Protein AF-A0NHQ6-F1 (afdb_monomer)

Nearest PDB structures (foldseek):
  6f41-assembly1_O  TM=4.008E-01  e=2.614E+00  Saccharomyces cerevisiae S288C

Secondary structure (DSSP, 8-state):
----------HHHHHHHHHHHH-SS-EE----HHHHHHHHTTSEEEE--TT---TT--S--PPEEEE-HHHHHHHHHHH-HHHHHHHHHHHHHHHHHHHHHHHHHHHHHHH--

Sequence (113 aa):
MIDNYYMNVDESKYKILMDLYRSTKPMAIDKSEALSFLIEERYVKKVRNHGDYDESYTNGHEDQYTLTNQGKKFLLTQLDPQAYARKKVQKSYLLSCFAIGISIIALIRSLFL

Structure (mmCIF, N/CA/C/O backbone):
data_AF-A0NHQ6-F1
#
_entry.id   AF-A0NHQ6-F1
#
loop_
_atom_site.group_PDB
_atom_site.id
_atom_site.type_symbol
_atom_site.label_atom_id
_atom_site.label_alt_id
_atom_site.label_comp_id
_atom_site.label_asym_id
_atom_site.label_entity_id
_atom_site.label_seq_id
_atom_site.pdbx_PDB_ins_code
_atom_site.Cartn_x
_atom_site.Cartn_y
_atom_site.Cartn_z
_atom_site.occupancy
_atom_site.B_iso_or_equiv
_atom_site.auth_seq_id
_atom_site.auth_comp_id
_atom_site.auth_asym_id
_atom_site.auth_atom_id
_atom_site.pdbx_PDB_model_num
ATOM 1 N N . MET A 1 1 ? 0.646 29.351 15.433 1.00 33.19 1 MET A N 1
ATOM 2 C CA . MET A 1 1 ? 0.843 28.632 14.159 1.00 33.19 1 MET A CA 1
ATOM 3 C C . MET A 1 1 ? 0.806 27.154 14.485 1.00 33.19 1 MET A C 1
ATOM 5 O O . MET A 1 1 ? 1.601 26.724 15.305 1.00 33.19 1 MET A O 1
ATOM 9 N N . ILE A 1 2 ? -0.200 26.430 13.993 1.00 34.28 2 ILE A N 1
ATOM 10 C CA . ILE A 1 2 ? -0.275 24.973 14.144 1.00 34.28 2 ILE A CA 1
ATOM 11 C C . ILE A 1 2 ? 0.403 24.413 12.901 1.00 34.28 2 ILE A C 1
ATOM 13 O O . ILE A 1 2 ? -0.160 24.498 11.810 1.00 34.28 2 ILE A O 1
ATOM 17 N N . ASP A 1 3 ? 1.624 23.916 13.068 1.00 36.78 3 ASP A N 1
ATOM 18 C CA . ASP A 1 3 ? 2.355 23.207 12.025 1.00 36.78 3 ASP A CA 1
ATOM 19 C C . ASP A 1 3 ? 1.638 21.888 11.742 1.00 36.78 3 ASP A C 1
ATOM 21 O O . ASP A 1 3 ? 1.866 20.859 12.380 1.00 36.78 3 ASP A O 1
ATOM 25 N N . ASN A 1 4 ? 0.715 21.930 10.783 1.00 37.81 4 ASN A N 1
ATOM 26 C CA . ASN A 1 4 ? 0.193 20.729 10.161 1.00 37.81 4 ASN A CA 1
ATOM 27 C C . ASN A 1 4 ? 1.334 20.112 9.349 1.00 37.81 4 ASN A C 1
ATOM 29 O O . ASN A 1 4 ? 1.522 20.444 8.180 1.00 37.81 4 ASN A O 1
ATOM 33 N N . TYR A 1 5 ? 2.075 19.197 9.975 1.00 37.03 5 TYR A N 1
ATOM 34 C CA . TYR A 1 5 ? 2.894 18.192 9.302 1.00 37.03 5 TYR A CA 1
ATOM 35 C C . TYR A 1 5 ? 1.977 17.285 8.460 1.00 37.03 5 TYR A C 1
ATOM 37 O O . TYR A 1 5 ? 1.762 16.112 8.761 1.00 37.03 5 TYR A O 1
ATOM 45 N N . TYR A 1 6 ? 1.406 17.833 7.388 1.00 40.91 6 TYR A N 1
ATOM 46 C CA . TYR A 1 6 ? 1.018 17.035 6.241 1.00 40.91 6 TYR A CA 1
ATOM 47 C C . TYR A 1 6 ? 2.327 16.468 5.706 1.00 40.91 6 TYR A C 1
ATOM 49 O O . TYR A 1 6 ? 3.097 17.172 5.055 1.00 40.91 6 TYR A O 1
ATOM 57 N N . MET A 1 7 ? 2.618 15.206 6.027 1.00 43.31 7 MET A N 1
ATOM 58 C CA . MET A 1 7 ? 3.570 14.433 5.242 1.00 43.31 7 MET A CA 1
ATOM 59 C C . MET A 1 7 ? 2.997 14.354 3.828 1.00 43.31 7 MET A C 1
ATOM 61 O O . MET A 1 7 ? 2.225 13.451 3.519 1.00 43.31 7 MET A O 1
ATOM 65 N N . ASN A 1 8 ? 3.315 15.360 3.011 1.00 54.12 8 ASN A N 1
ATOM 66 C CA . ASN A 1 8 ? 2.977 15.414 1.602 1.00 54.12 8 ASN A CA 1
ATOM 67 C C . ASN A 1 8 ? 3.658 14.209 0.965 1.00 54.12 8 ASN A C 1
ATOM 69 O O . ASN A 1 8 ? 4.872 14.196 0.754 1.00 54.12 8 ASN A O 1
ATOM 73 N N . VAL A 1 9 ? 2.888 13.149 0.742 1.00 59.47 9 VAL A N 1
ATOM 74 C CA . VAL A 1 9 ? 3.344 12.055 -0.098 1.00 59.47 9 VAL A CA 1
ATOM 75 C C . VAL A 1 9 ? 3.569 12.673 -1.465 1.00 59.47 9 VAL A C 1
ATOM 77 O O . VAL A 1 9 ? 2.625 13.163 -2.077 1.00 59.47 9 VAL A O 1
ATOM 80 N N . ASP A 1 10 ? 4.828 12.684 -1.892 1.00 75.88 10 ASP A N 1
ATOM 81 C CA . ASP A 1 10 ? 5.228 13.042 -3.248 1.00 75.88 10 ASP A CA 1
ATOM 82 C C . ASP A 1 10 ? 4.240 12.416 -4.248 1.00 75.88 10 ASP A C 1
ATOM 84 O O . ASP A 1 10 ? 3.919 11.226 -4.146 1.00 75.88 10 ASP A O 1
ATOM 88 N N . GLU A 1 11 ? 3.716 13.226 -5.168 1.00 80.25 11 GLU A N 1
ATOM 89 C CA . GLU A 1 11 ? 2.672 12.845 -6.123 1.00 80.25 11 GLU A CA 1
ATOM 90 C C . GLU A 1 11 ? 3.027 11.546 -6.862 1.00 80.25 11 GLU A C 1
ATOM 92 O O . GLU A 1 11 ? 2.173 10.679 -7.067 1.00 80.25 11 GLU A O 1
ATOM 97 N N . SER A 1 12 ? 4.316 11.357 -7.159 1.00 81.31 12 SER A N 1
ATOM 98 C CA . SER A 1 12 ? 4.858 10.147 -7.778 1.00 81.31 12 SER A CA 1
ATOM 99 C C . SER A 1 12 ? 4.674 8.891 -6.910 1.00 81.31 12 SER A C 1
ATOM 101 O O . SER A 1 12 ? 4.230 7.848 -7.398 1.00 81.31 12 SER A O 1
ATOM 103 N N . LYS A 1 13 ? 4.932 8.987 -5.599 1.00 86.50 13 LYS A N 1
ATOM 104 C CA . LYS A 1 13 ? 4.743 7.896 -4.628 1.00 86.50 13 LYS A CA 1
ATOM 105 C C . LYS A 1 13 ? 3.261 7.601 -4.427 1.00 86.50 13 LYS A C 1
ATOM 107 O O . LYS A 1 13 ? 2.862 6.438 -4.368 1.00 86.50 13 LYS A O 1
ATOM 112 N N . TYR A 1 14 ? 2.437 8.644 -4.337 1.00 87.00 14 TYR A N 1
ATOM 113 C CA . TYR A 1 14 ? 0.995 8.495 -4.166 1.00 87.00 14 TYR A CA 1
ATOM 114 C C . TYR A 1 14 ? 0.356 7.798 -5.370 1.00 87.00 14 TYR A C 1
ATOM 116 O O . TYR A 1 14 ? -0.434 6.870 -5.186 1.00 87.00 14 TYR A O 1
ATOM 124 N N . LYS A 1 15 ? 0.747 8.186 -6.591 1.00 88.69 15 LYS A N 1
ATOM 125 C CA . LYS A 1 15 ? 0.295 7.554 -7.833 1.00 88.69 15 LYS A CA 1
ATOM 126 C C . LYS A 1 15 ? 0.597 6.055 -7.838 1.00 88.69 15 L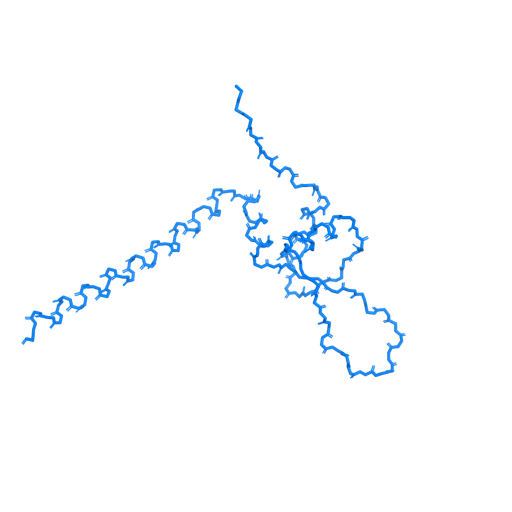YS A C 1
ATOM 128 O O . LYS A 1 15 ? -0.321 5.256 -7.996 1.00 88.69 15 LYS A O 1
ATOM 133 N N . ILE A 1 16 ? 1.839 5.672 -7.531 1.00 90.75 16 ILE A N 1
ATOM 134 C CA . ILE A 1 16 ? 2.248 4.261 -7.437 1.00 90.75 16 ILE A CA 1
ATOM 135 C C . ILE A 1 16 ? 1.402 3.493 -6.410 1.00 90.75 16 ILE A C 1
ATOM 137 O O . ILE A 1 16 ? 0.899 2.405 -6.698 1.00 90.75 16 ILE A O 1
ATOM 141 N N . LEU A 1 17 ? 1.220 4.048 -5.207 1.00 91.31 17 LEU A N 1
ATOM 142 C CA . LEU A 1 17 ? 0.415 3.407 -4.164 1.00 91.31 17 LEU A CA 1
ATOM 143 C C . LEU A 1 17 ? -1.046 3.234 -4.597 1.00 91.31 17 LEU A C 1
ATOM 145 O O . LEU A 1 17 ? -1.647 2.202 -4.302 1.00 91.31 17 LEU A O 1
ATOM 149 N N . MET A 1 18 ? -1.613 4.222 -5.289 1.00 89.88 18 MET A N 1
ATOM 150 C CA . MET A 1 18 ? -2.984 4.174 -5.790 1.00 89.88 18 MET A CA 1
ATOM 151 C C . MET A 1 18 ? -3.181 3.161 -6.908 1.00 89.88 18 MET A C 1
ATOM 153 O O . 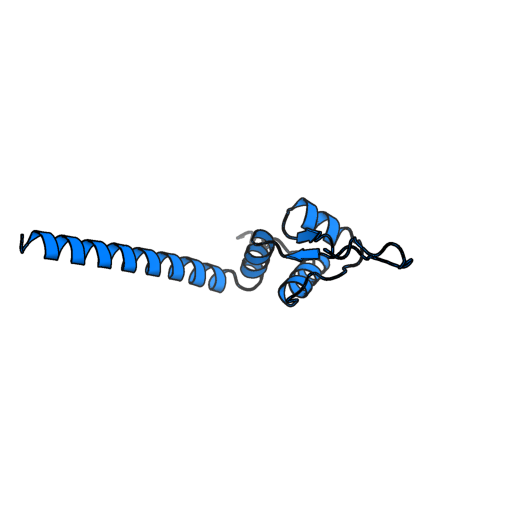MET A 1 18 ? -4.159 2.410 -6.876 1.00 89.88 18 MET A O 1
ATOM 157 N N . ASP A 1 19 ? -2.254 3.105 -7.858 1.00 90.88 19 ASP A N 1
ATOM 158 C CA . ASP A 1 19 ? -2.314 2.152 -8.962 1.00 90.88 19 ASP A CA 1
ATOM 159 C C . ASP A 1 19 ? -2.231 0.714 -8.424 1.00 90.88 19 ASP A C 1
ATOM 161 O O . ASP A 1 19 ? -3.073 -0.131 -8.740 1.00 90.88 19 ASP A O 1
ATOM 165 N N . LEU A 1 20 ? -1.316 0.462 -7.480 1.00 91.25 20 LEU A N 1
ATOM 166 C CA . LEU A 1 20 ? -1.219 -0.823 -6.781 1.00 91.25 20 LEU A CA 1
ATOM 167 C C . LEU A 1 20 ? -2.430 -1.134 -5.893 1.00 91.25 20 LEU A C 1
ATOM 169 O O . LEU A 1 20 ? -2.772 -2.302 -5.722 1.00 91.25 20 LEU A O 1
ATOM 173 N N . TYR A 1 21 ? -3.072 -0.127 -5.298 1.00 90.50 21 TYR A N 1
ATOM 174 C CA . TYR A 1 21 ? -4.266 -0.319 -4.471 1.00 90.50 21 TYR A CA 1
ATOM 175 C C . TYR A 1 21 ? -5.495 -0.708 -5.300 1.00 90.50 21 TYR A C 1
ATOM 177 O O . TYR A 1 21 ? -6.321 -1.498 -4.839 1.00 90.50 21 TYR A O 1
ATOM 185 N N . ARG A 1 22 ? -5.627 -0.138 -6.504 1.00 87.56 22 ARG A N 1
ATOM 186 C CA . ARG A 1 22 ? -6.716 -0.431 -7.447 1.00 87.56 22 ARG A CA 1
ATOM 187 C C . ARG A 1 22 ? -6.512 -1.756 -8.174 1.00 87.56 22 ARG A C 1
ATOM 189 O O . ARG A 1 22 ? -7.493 -2.368 -8.595 1.00 87.56 22 ARG A O 1
ATOM 196 N N . SER A 1 23 ? -5.267 -2.207 -8.307 1.00 85.12 23 SER A N 1
ATOM 197 C CA . SER A 1 23 ? -4.969 -3.496 -8.916 1.00 85.12 23 SER A CA 1
ATOM 198 C C . SER A 1 23 ? -5.338 -4.665 -7.997 1.00 85.12 23 SER A C 1
ATOM 200 O O . SER A 1 23 ? -5.065 -4.674 -6.797 1.00 85.12 23 SER A O 1
ATOM 202 N N . THR A 1 24 ? -5.942 -5.700 -8.581 1.00 80.00 24 THR A N 1
ATOM 203 C CA . THR A 1 24 ? -6.238 -6.974 -7.901 1.00 80.00 24 THR A CA 1
ATOM 204 C C . THR A 1 24 ? -5.094 -7.981 -8.020 1.00 80.00 24 THR A C 1
ATOM 206 O O . THR A 1 24 ? -5.093 -8.999 -7.327 1.00 80.00 24 THR A O 1
ATOM 209 N N . LYS A 1 25 ? -4.118 -7.702 -8.890 1.00 84.06 25 LYS A N 1
ATOM 210 C CA . LYS A 1 25 ? -2.964 -8.555 -9.190 1.00 84.06 25 LYS A CA 1
ATOM 211 C C . LYS A 1 25 ? -1.661 -7.759 -9.040 1.00 84.06 25 LYS A C 1
ATOM 213 O O . LYS A 1 25 ? -1.691 -6.531 -9.150 1.00 84.06 25 LYS A O 1
ATOM 218 N N . PRO A 1 26 ? -0.519 -8.425 -8.798 1.00 85.81 26 PRO A N 1
ATOM 219 C CA . PRO A 1 26 ? 0.782 -7.776 -8.921 1.00 85.81 26 PRO A CA 1
ATOM 220 C C . PRO A 1 26 ? 0.923 -7.097 -10.290 1.00 85.81 26 PRO A C 1
ATOM 222 O O . PRO A 1 26 ? 0.411 -7.622 -11.278 1.00 85.81 26 PRO A O 1
ATOM 225 N N . MET A 1 27 ? 1.557 -5.927 -10.319 1.00 85.81 27 MET A N 1
ATOM 226 C CA . MET A 1 27 ? 1.656 -5.077 -11.507 1.00 85.81 27 MET A CA 1
ATOM 227 C C . MET A 1 27 ? 3.108 -4.677 -11.768 1.00 85.81 27 MET A C 1
ATOM 229 O O . MET A 1 27 ? 3.845 -4.395 -10.818 1.00 85.81 27 MET A O 1
ATOM 233 N N . ALA A 1 28 ? 3.503 -4.631 -13.042 1.00 87.44 28 ALA A N 1
ATOM 234 C CA . ALA A 1 28 ? 4.766 -4.039 -13.461 1.00 87.44 28 ALA A CA 1
ATOM 235 C C . ALA A 1 28 ? 4.731 -2.529 -13.224 1.00 87.44 28 ALA A C 1
ATOM 237 O O . ALA A 1 28 ? 3.734 -1.866 -13.511 1.00 87.44 28 ALA A O 1
ATOM 238 N N . ILE A 1 29 ? 5.812 -1.993 -12.668 1.00 84.94 29 ILE A N 1
ATOM 239 C CA . ILE A 1 29 ? 5.979 -0.557 -12.453 1.00 84.94 29 ILE A CA 1
ATOM 240 C C . ILE A 1 29 ? 7.388 -0.186 -12.878 1.00 84.94 29 ILE A C 1
ATOM 242 O O . ILE A 1 29 ? 8.351 -0.854 -12.490 1.00 84.94 29 ILE A O 1
ATOM 246 N N . ASP A 1 30 ? 7.495 0.910 -13.623 1.00 85.62 30 ASP A N 1
ATOM 247 C CA . ASP A 1 30 ? 8.775 1.468 -14.032 1.00 85.62 30 ASP A CA 1
ATOM 248 C C . ASP A 1 30 ? 9.664 1.755 -12.820 1.00 85.62 30 ASP A C 1
ATOM 250 O O . ASP A 1 30 ? 9.253 2.366 -11.822 1.00 85.62 30 ASP A O 1
ATOM 254 N N . LYS A 1 31 ? 10.925 1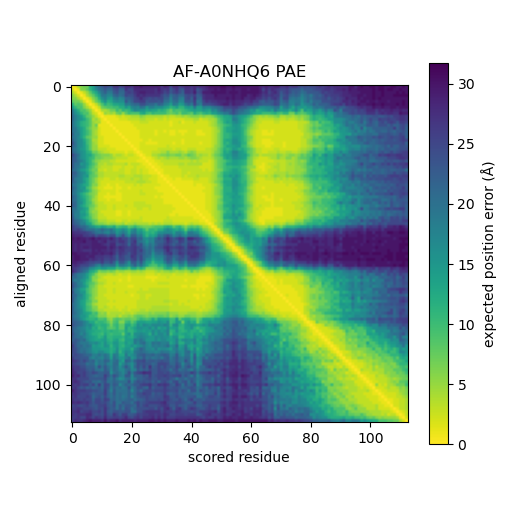.328 -12.923 1.00 85.69 31 LYS A N 1
ATOM 255 C CA . LYS A 1 31 ? 11.921 1.590 -11.887 1.00 85.69 31 LYS A CA 1
ATOM 256 C C . LYS A 1 31 ? 12.097 3.096 -11.741 1.00 85.69 31 LYS A C 1
ATOM 258 O O . LYS A 1 31 ? 12.503 3.786 -12.669 1.00 85.69 31 LYS A O 1
ATOM 263 N N . SER A 1 32 ? 11.798 3.588 -10.549 1.00 87.81 32 SER A N 1
ATOM 264 C CA . SER A 1 32 ? 11.861 5.000 -10.190 1.00 87.81 32 SER A CA 1
ATOM 265 C C . SER A 1 32 ? 12.346 5.135 -8.751 1.00 87.81 32 SER A C 1
ATOM 267 O O . SER A 1 32 ? 12.199 4.211 -7.949 1.00 87.81 32 SER A O 1
ATOM 269 N N . GLU A 1 33 ? 12.899 6.295 -8.403 1.00 89.12 33 GLU A N 1
ATOM 270 C CA . GLU A 1 33 ? 13.303 6.603 -7.025 1.00 89.12 33 GLU A CA 1
ATOM 271 C C . GLU A 1 33 ? 12.118 6.482 -6.051 1.00 89.12 33 GLU A C 1
ATOM 273 O O . GLU A 1 33 ? 12.249 5.928 -4.959 1.00 89.12 33 GLU A O 1
ATOM 278 N N . ALA A 1 34 ? 10.926 6.897 -6.493 1.00 88.44 34 ALA A N 1
ATOM 279 C CA . ALA A 1 34 ? 9.682 6.736 -5.750 1.00 88.44 34 ALA A CA 1
ATOM 280 C C . ALA A 1 34 ? 9.372 5.262 -5.447 1.00 88.44 34 ALA A C 1
ATOM 282 O O . ALA A 1 34 ? 9.042 4.928 -4.309 1.00 88.44 34 ALA A O 1
ATOM 283 N N . LEU A 1 35 ? 9.507 4.368 -6.434 1.00 90.00 35 LEU A N 1
ATOM 284 C CA . LEU A 1 35 ? 9.301 2.934 -6.236 1.00 90.00 35 LEU A CA 1
ATOM 285 C C . LEU A 1 35 ? 10.340 2.338 -5.276 1.00 90.00 35 LEU A C 1
ATOM 287 O O . LEU A 1 35 ? 9.958 1.596 -4.371 1.00 90.00 35 LEU A O 1
ATOM 291 N N . SER A 1 36 ? 11.622 2.681 -5.437 1.00 90.38 36 SER A N 1
ATOM 292 C CA . SER A 1 36 ? 12.700 2.218 -4.551 1.00 90.38 36 SER A CA 1
ATOM 293 C C . SER A 1 36 ? 12.429 2.603 -3.098 1.00 90.38 36 SER A C 1
ATOM 295 O O . SER A 1 36 ? 12.418 1.734 -2.228 1.00 90.38 36 SER A O 1
ATOM 297 N N . PHE A 1 37 ? 12.074 3.866 -2.851 1.00 90.94 37 PHE A N 1
ATOM 298 C CA . PHE A 1 37 ? 11.698 4.348 -1.524 1.00 90.94 37 PHE A CA 1
ATOM 299 C C . PHE A 1 37 ? 10.510 3.569 -0.937 1.00 90.94 37 PHE A C 1
ATOM 301 O O . PHE A 1 37 ? 10.532 3.143 0.215 1.00 90.94 37 PHE A O 1
ATOM 308 N N . LEU A 1 38 ? 9.454 3.336 -1.727 1.00 90.81 38 LEU A N 1
ATOM 309 C CA . LEU A 1 38 ? 8.272 2.602 -1.260 1.00 90.81 38 LEU A CA 1
ATOM 310 C C . LEU A 1 38 ? 8.570 1.130 -0.926 1.00 90.81 38 LEU A C 1
ATOM 312 O O . LEU A 1 38 ? 7.871 0.542 -0.092 1.00 90.81 38 LEU A O 1
ATOM 316 N N . ILE A 1 39 ? 9.576 0.533 -1.568 1.00 91.50 39 ILE A N 1
ATOM 317 C CA . ILE A 1 39 ? 10.063 -0.818 -1.267 1.00 91.50 39 ILE A CA 1
ATOM 318 C C . ILE A 1 39 ? 10.894 -0.818 0.019 1.00 91.50 39 ILE A C 1
ATOM 320 O O . ILE A 1 39 ? 10.657 -1.664 0.883 1.00 91.50 39 ILE A O 1
ATOM 324 N N . GLU A 1 40 ? 11.826 0.126 0.165 1.00 91.50 40 GLU A N 1
ATOM 325 C CA . GLU A 1 40 ? 12.664 0.283 1.364 1.00 91.50 40 GLU A CA 1
ATOM 326 C C . GLU A 1 40 ? 11.810 0.478 2.624 1.00 91.50 40 GLU A C 1
ATOM 328 O O . GLU A 1 40 ? 11.977 -0.235 3.615 1.00 91.50 40 GLU A O 1
ATOM 333 N N . GLU A 1 41 ? 10.789 1.333 2.532 1.00 89.88 41 GLU A N 1
ATOM 334 C CA . GLU A 1 41 ? 9.817 1.595 3.599 1.00 89.88 41 GLU A CA 1
ATOM 335 C C . GLU A 1 41 ? 8.790 0.463 3.803 1.00 89.88 41 GLU A C 1
ATOM 337 O O . GLU A 1 41 ? 7.895 0.544 4.651 1.00 89.88 41 GLU A O 1
ATOM 342 N N . ARG A 1 42 ? 8.897 -0.626 3.031 1.00 91.19 42 ARG A N 1
ATOM 343 C CA . ARG A 1 42 ? 8.026 -1.813 3.091 1.00 91.19 42 ARG A CA 1
ATOM 344 C C . ARG A 1 42 ? 6.550 -1.527 2.800 1.00 91.19 42 ARG A C 1
ATOM 346 O O . ARG A 1 42 ? 5.677 -2.331 3.154 1.00 91.19 42 ARG A O 1
ATOM 353 N N . TYR A 1 43 ? 6.232 -0.420 2.135 1.00 91.12 43 TYR A N 1
ATOM 354 C CA . TYR A 1 43 ? 4.872 -0.116 1.675 1.00 91.12 43 TYR A CA 1
ATOM 355 C C . TYR A 1 43 ? 4.494 -0.921 0.428 1.00 91.12 43 TYR A C 1
ATOM 357 O O . TYR A 1 43 ? 3.335 -1.313 0.260 1.00 91.12 43 TYR A O 1
ATOM 365 N N . VAL A 1 44 ? 5.483 -1.229 -0.404 1.00 92.38 44 VAL A N 1
ATOM 366 C CA . VAL A 1 44 ? 5.364 -2.051 -1.609 1.00 92.38 44 VAL A CA 1
ATOM 367 C C . VAL A 1 44 ? 6.321 -3.233 -1.489 1.00 92.38 44 VAL A C 1
ATOM 369 O O . VAL A 1 44 ? 7.376 -3.134 -0.869 1.00 92.38 44 VAL A O 1
ATOM 372 N N . LYS A 1 45 ? 5.953 -4.383 -2.058 1.00 91.00 45 LYS A N 1
ATOM 373 C CA . LYS A 1 45 ? 6.854 -5.534 -2.173 1.00 91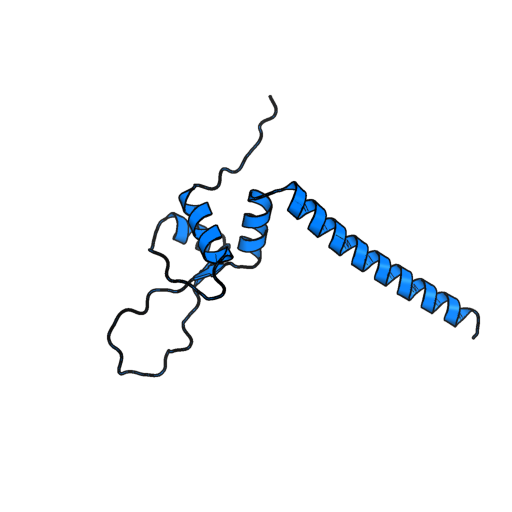.00 45 LYS A CA 1
ATOM 374 C C . LYS A 1 45 ? 6.891 -6.052 -3.602 1.00 91.00 45 LYS A C 1
ATOM 376 O O . LYS A 1 45 ? 5.863 -6.074 -4.278 1.00 91.00 45 LYS A O 1
ATOM 381 N N . LYS A 1 46 ? 8.060 -6.533 -4.018 1.00 89.06 46 LYS A N 1
ATOM 382 C CA . LYS A 1 46 ? 8.226 -7.300 -5.253 1.00 89.06 46 LYS A CA 1
ATOM 383 C C . LYS A 1 46 ? 7.598 -8.686 -5.084 1.00 89.06 46 LYS A C 1
ATOM 385 O O . LYS A 1 46 ? 7.789 -9.338 -4.056 1.00 89.06 46 LYS A O 1
ATOM 390 N N . VAL A 1 47 ? 6.847 -9.131 -6.081 1.00 84.62 47 VAL A N 1
ATOM 391 C CA . VAL A 1 47 ? 6.271 -10.474 -6.160 1.00 84.62 47 VAL A CA 1
ATOM 392 C C . VAL A 1 47 ? 7.022 -11.220 -7.251 1.00 84.62 47 VAL A C 1
ATOM 394 O O . VAL A 1 47 ? 7.095 -10.755 -8.384 1.00 84.62 47 VAL A O 1
ATOM 397 N N . ARG A 1 48 ? 7.617 -12.365 -6.905 1.00 67.75 48 ARG A N 1
ATOM 398 C CA . ARG A 1 48 ? 8.176 -13.270 -7.914 1.00 67.75 48 ARG A CA 1
ATOM 399 C C . ARG A 1 48 ? 7.007 -13.912 -8.655 1.00 67.75 48 ARG A C 1
ATOM 401 O O . ARG A 1 48 ? 6.097 -14.425 -8.003 1.00 67.75 48 ARG A O 1
ATOM 408 N N . ASN A 1 49 ? 7.013 -13.858 -9.983 1.00 60.75 49 ASN A N 1
ATOM 409 C CA . ASN A 1 49 ? 6.053 -14.623 -10.768 1.00 60.75 49 ASN A CA 1
ATOM 410 C C . ASN A 1 49 ? 6.314 -16.110 -10.504 1.00 60.75 49 ASN A C 1
ATOM 412 O O . ASN A 1 49 ? 7.411 -16.594 -10.740 1.00 60.75 49 ASN A O 1
ATOM 416 N N . HIS A 1 50 ? 5.312 -16.851 -10.029 1.00 49.50 50 HIS A N 1
ATOM 417 C CA . HIS A 1 50 ? 5.342 -18.319 -9.981 1.00 49.50 50 HIS A CA 1
ATOM 418 C C . HIS A 1 50 ? 5.150 -18.915 -11.393 1.00 49.50 50 HIS A C 1
ATOM 420 O O . HIS A 1 50 ? 4.303 -19.772 -11.609 1.00 49.50 50 HIS A O 1
ATOM 426 N N . GLY A 1 51 ? 5.907 -18.404 -12.365 1.00 49.94 51 GLY A N 1
ATOM 427 C CA . GLY A 1 51 ? 5.996 -18.907 -13.738 1.00 49.94 51 GLY A CA 1
ATOM 428 C C . GLY A 1 51 ? 7.399 -19.413 -14.085 1.00 49.94 51 GLY A C 1
ATOM 429 O O . GLY A 1 51 ? 7.687 -19.607 -15.255 1.00 49.94 51 GLY A O 1
ATOM 430 N N . ASP A 1 52 ? 8.262 -19.617 -13.082 1.00 45.91 52 ASP A N 1
ATOM 431 C CA . ASP A 1 52 ? 9.682 -19.992 -13.214 1.00 45.91 52 ASP A CA 1
ATOM 432 C C . ASP A 1 52 ? 9.923 -21.450 -13.693 1.00 45.91 52 ASP A C 1
ATOM 434 O O . ASP A 1 52 ? 10.942 -22.045 -13.360 1.00 45.91 52 ASP A O 1
ATOM 438 N N . TYR A 1 53 ? 9.015 -22.047 -14.471 1.00 49.31 53 TYR A N 1
ATOM 439 C CA . TYR A 1 53 ? 9.250 -23.329 -15.152 1.00 49.31 53 TYR A CA 1
ATOM 440 C C . TYR A 1 53 ? 8.622 -23.322 -16.550 1.00 49.31 53 TYR A C 1
ATOM 442 O O . TYR A 1 53 ? 7.595 -23.949 -16.777 1.00 49.31 53 TYR A O 1
ATOM 450 N N . ASP A 1 54 ? 9.243 -22.591 -17.473 1.00 43.88 54 ASP A N 1
ATOM 451 C CA . ASP A 1 54 ? 9.341 -22.992 -18.880 1.00 43.88 54 ASP A CA 1
ATOM 452 C C . ASP A 1 54 ? 10.535 -22.253 -19.503 1.00 43.88 54 ASP A C 1
ATOM 454 O O . ASP A 1 54 ? 10.495 -21.056 -19.786 1.00 43.88 54 ASP A O 1
ATOM 458 N N . GLU A 1 55 ? 11.641 -22.978 -19.675 1.00 47.81 55 GLU A N 1
ATOM 459 C CA . GLU A 1 55 ? 12.957 -22.479 -20.109 1.00 47.81 55 GLU A CA 1
ATOM 460 C C . GLU A 1 55 ? 12.996 -21.981 -21.572 1.00 47.81 55 GLU A C 1
ATOM 462 O O . GLU A 1 55 ? 14.066 -21.679 -22.098 1.00 47.81 55 GLU A O 1
ATOM 467 N N . SER A 1 56 ? 11.851 -21.861 -22.253 1.00 47.88 56 SER A N 1
ATOM 468 C CA . SER A 1 56 ? 11.779 -21.514 -23.679 1.00 47.88 56 SER A CA 1
ATOM 469 C C . SER A 1 56 ? 11.228 -20.118 -23.998 1.00 47.88 56 SER A C 1
ATOM 471 O O . SER A 1 56 ? 10.991 -19.831 -25.169 1.00 47.88 56 SER A O 1
ATOM 473 N N . TYR A 1 57 ? 11.030 -19.232 -23.015 1.00 43.69 57 TYR A N 1
ATOM 474 C CA . TYR A 1 57 ? 10.530 -17.870 -23.262 1.00 43.69 57 TYR A CA 1
ATOM 475 C C . TYR A 1 57 ? 11.567 -16.784 -22.946 1.00 43.69 57 TYR A C 1
ATOM 477 O O . TYR A 1 57 ? 11.601 -16.168 -21.885 1.00 43.69 57 TYR A O 1
ATOM 485 N N . THR A 1 58 ? 12.408 -16.496 -23.933 1.00 45.94 58 THR A N 1
ATOM 486 C CA . THR A 1 58 ? 13.252 -15.303 -24.001 1.00 45.94 58 THR A CA 1
ATOM 487 C C . THR A 1 58 ? 12.403 -14.064 -24.314 1.00 45.94 58 THR A C 1
ATOM 489 O O . THR A 1 58 ? 12.203 -13.755 -25.483 1.00 45.94 58 THR A O 1
ATOM 492 N N . ASN A 1 59 ? 11.872 -13.372 -23.291 1.00 41.72 59 ASN A N 1
ATOM 493 C CA . ASN A 1 59 ? 11.649 -11.908 -23.269 1.00 41.72 59 ASN A CA 1
ATOM 494 C C . ASN A 1 59 ? 10.946 -11.429 -21.975 1.00 41.72 59 ASN A C 1
ATOM 496 O O . ASN A 1 59 ? 9.789 -11.748 -21.731 1.00 41.72 59 ASN A O 1
ATOM 500 N N . GLY A 1 60 ? 11.618 -10.562 -21.204 1.00 47.34 60 GLY A N 1
ATOM 501 C CA . GLY A 1 60 ? 10.959 -9.461 -20.484 1.00 47.34 60 GLY A CA 1
ATOM 502 C C . GLY A 1 60 ? 10.071 -9.783 -19.276 1.00 47.34 60 GLY A C 1
ATOM 503 O O . GLY A 1 60 ? 8.969 -9.248 -19.185 1.00 47.34 60 GLY A O 1
ATOM 504 N N . HIS A 1 61 ? 10.527 -10.579 -18.304 1.00 55.12 61 HIS A N 1
ATOM 505 C CA . HIS A 1 61 ? 9.854 -10.618 -16.998 1.00 55.12 61 HIS A CA 1
ATOM 506 C C . HIS A 1 61 ? 10.095 -9.308 -16.233 1.00 55.12 61 HIS A C 1
ATOM 508 O O . HIS A 1 61 ? 11.028 -9.194 -15.440 1.00 55.12 61 HIS A O 1
ATOM 514 N N . GLU A 1 62 ? 9.264 -8.301 -16.494 1.00 68.75 62 GLU A N 1
ATOM 515 C CA . GLU A 1 62 ? 9.230 -7.079 -15.696 1.00 68.75 62 GLU A CA 1
ATOM 516 C C . GLU A 1 62 ? 8.887 -7.417 -14.244 1.00 68.75 62 GLU A C 1
ATOM 518 O O . GLU A 1 62 ? 7.936 -8.159 -13.960 1.00 68.75 62 GLU A O 1
ATOM 523 N N . ASP A 1 63 ? 9.681 -6.867 -13.324 1.00 80.25 63 ASP A N 1
ATOM 524 C CA . ASP A 1 63 ? 9.478 -7.016 -11.891 1.00 80.25 63 ASP A CA 1
ATOM 525 C C . ASP A 1 63 ? 8.046 -6.603 -11.527 1.00 80.25 63 ASP A C 1
ATOM 527 O O . ASP A 1 63 ? 7.624 -5.477 -11.779 1.00 80.25 63 ASP A O 1
ATOM 531 N N . GLN A 1 64 ? 7.289 -7.525 -10.932 1.00 86.56 64 GLN A N 1
ATOM 532 C CA . GLN A 1 64 ? 5.920 -7.264 -10.503 1.00 86.56 64 GLN A CA 1
ATOM 533 C C . GLN A 1 64 ? 5.904 -6.812 -9.046 1.00 86.56 64 GLN A C 1
ATOM 535 O O . GLN A 1 64 ? 6.634 -7.341 -8.204 1.00 86.56 64 GLN A O 1
ATOM 540 N N . TYR A 1 65 ? 5.016 -5.883 -8.718 1.00 89.50 65 TYR A N 1
ATOM 541 C CA . TYR A 1 65 ? 4.905 -5.301 -7.388 1.00 89.50 65 TYR A CA 1
ATOM 542 C C . TYR A 1 65 ? 3.472 -5.364 -6.873 1.00 89.50 65 TYR A C 1
ATOM 544 O O . TYR A 1 65 ? 2.508 -5.327 -7.632 1.00 89.50 65 TYR A O 1
ATOM 552 N N . THR A 1 66 ? 3.320 -5.464 -5.555 1.00 92.81 66 THR A N 1
ATOM 553 C CA . THR A 1 66 ? 2.021 -5.391 -4.879 1.00 92.81 66 THR A CA 1
ATOM 554 C C . THR A 1 66 ? 2.121 -4.540 -3.624 1.00 92.81 66 THR A C 1
ATOM 556 O O . THR A 1 66 ? 3.168 -4.470 -2.972 1.00 92.81 66 THR A O 1
ATOM 559 N N . LEU A 1 67 ? 0.996 -3.944 -3.237 1.00 92.19 67 LEU A N 1
ATOM 560 C CA . LEU A 1 67 ? 0.871 -3.226 -1.977 1.00 92.19 67 LEU A CA 1
ATOM 561 C C . LEU A 1 67 ? 1.009 -4.191 -0.789 1.00 92.19 67 LEU A C 1
ATOM 563 O O . LEU A 1 67 ? 0.426 -5.281 -0.786 1.00 92.19 67 LEU A O 1
ATOM 567 N N . THR A 1 68 ? 1.741 -3.794 0.250 1.00 92.06 68 THR A N 1
ATOM 568 C CA . THR A 1 68 ? 1.733 -4.517 1.528 1.00 92.06 68 THR A CA 1
ATOM 569 C C . THR A 1 68 ? 0.546 -4.077 2.387 1.00 92.06 68 THR A C 1
ATOM 571 O O . THR A 1 68 ? -0.091 -3.049 2.148 1.00 92.06 68 THR A O 1
ATOM 574 N N . ASN A 1 69 ? 0.255 -4.822 3.457 1.00 89.06 69 ASN A N 1
ATOM 575 C CA . ASN A 1 69 ? -0.745 -4.397 4.443 1.00 89.06 69 ASN A CA 1
ATOM 576 C C . ASN A 1 69 ? -0.382 -3.058 5.105 1.00 89.06 69 ASN A C 1
ATOM 578 O O . ASN A 1 69 ? -1.275 -2.302 5.486 1.00 89.06 69 ASN A O 1
ATOM 582 N N . GLN A 1 70 ? 0.914 -2.772 5.253 1.00 87.00 70 GLN A N 1
ATOM 583 C CA . GLN A 1 70 ? 1.405 -1.505 5.783 1.00 87.00 70 GLN A CA 1
ATOM 584 C C . GLN A 1 70 ? 1.176 -0.376 4.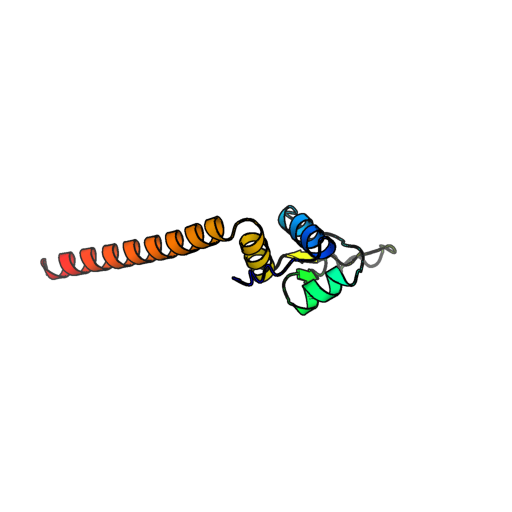773 1.00 87.00 70 GLN A C 1
ATOM 586 O O . GLN A 1 70 ? 0.572 0.628 5.140 1.00 87.00 70 GLN A O 1
ATOM 591 N N . GLY A 1 71 ? 1.536 -0.580 3.500 1.00 89.31 71 GLY A N 1
ATOM 592 C CA . GLY A 1 71 ? 1.268 0.382 2.424 1.00 89.31 71 GLY A CA 1
ATOM 593 C C . GLY A 1 71 ? -0.219 0.686 2.264 1.00 89.31 71 GLY A C 1
ATOM 594 O O . GLY A 1 71 ? -0.606 1.843 2.132 1.00 89.31 71 GLY A O 1
ATOM 595 N N . LYS A 1 72 ? -1.080 -0.332 2.403 1.00 88.50 72 LYS A N 1
ATOM 596 C CA . LYS A 1 72 ? -2.540 -0.159 2.380 1.00 88.50 72 LYS A CA 1
ATOM 597 C C . LYS A 1 72 ? -3.038 0.738 3.504 1.00 88.50 72 LYS A C 1
ATOM 599 O O . LYS A 1 72 ? -3.882 1.597 3.276 1.00 88.50 72 LYS A O 1
ATOM 604 N N . LYS A 1 73 ? -2.540 0.529 4.723 1.00 85.12 73 LYS A N 1
ATOM 605 C CA . LYS A 1 73 ? -2.907 1.359 5.877 1.00 85.12 73 LYS A CA 1
ATOM 606 C C . LYS A 1 73 ? -2.407 2.787 5.701 1.00 85.12 73 LYS A C 1
ATOM 608 O O . LYS A 1 73 ? -3.188 3.702 5.921 1.00 85.12 73 LYS A O 1
ATOM 613 N N . PHE A 1 74 ? -1.161 2.951 5.259 1.00 85.12 74 PHE A N 1
ATOM 614 C CA . PHE A 1 74 ? -0.560 4.253 4.992 1.00 85.12 74 PHE A CA 1
ATOM 615 C C . PHE A 1 74 ? -1.368 5.044 3.955 1.00 85.12 74 PHE A C 1
ATOM 617 O O . PHE A 1 74 ? -1.814 6.152 4.239 1.00 85.12 74 PHE A O 1
ATOM 624 N N . LEU A 1 75 ? -1.672 4.448 2.800 1.00 85.38 75 LEU A N 1
ATOM 625 C CA . LEU A 1 75 ? -2.475 5.103 1.766 1.00 85.38 75 LEU A CA 1
ATOM 626 C C . LEU A 1 75 ? -3.865 5.511 2.281 1.00 85.38 75 LEU A C 1
ATOM 628 O O . LEU A 1 75 ? -4.317 6.626 2.041 1.00 85.38 75 LEU A O 1
ATOM 632 N N . LEU A 1 76 ? -4.533 4.634 3.039 1.00 80.81 76 LEU A N 1
ATOM 633 C CA . LEU A 1 76 ? -5.851 4.930 3.607 1.00 80.81 76 LEU A CA 1
ATOM 634 C C . LEU A 1 76 ? -5.814 6.043 4.662 1.00 80.81 76 LEU A C 1
ATOM 636 O O . LEU A 1 76 ? -6.776 6.797 4.764 1.00 80.81 76 LEU A O 1
ATOM 640 N N . THR A 1 77 ? -4.728 6.163 5.430 1.00 74.81 77 THR A N 1
ATOM 641 C CA . THR A 1 77 ? -4.553 7.290 6.359 1.00 74.81 77 THR A CA 1
ATOM 642 C C . THR A 1 77 ? -4.324 8.618 5.647 1.00 74.81 77 THR A C 1
ATOM 644 O O . THR A 1 77 ? -4.696 9.642 6.203 1.00 74.81 77 THR A O 1
ATOM 647 N N . GLN A 1 78 ? -3.760 8.608 4.436 1.00 73.19 78 GLN A N 1
ATOM 648 C CA . GLN A 1 78 ? -3.553 9.817 3.629 1.00 73.19 78 GLN A CA 1
ATOM 649 C C . GLN A 1 78 ? -4.827 10.249 2.885 1.00 73.19 78 GLN A C 1
ATOM 651 O O . GLN A 1 78 ? -5.069 11.436 2.711 1.00 73.19 78 GLN A O 1
ATOM 656 N N . LEU A 1 79 ? -5.657 9.289 2.466 1.00 65.94 79 LEU A N 1
ATOM 657 C CA . LEU A 1 79 ? -6.883 9.536 1.701 1.00 65.94 79 LEU A CA 1
ATOM 658 C C . LEU A 1 79 ? -8.016 10.184 2.503 1.00 65.94 79 LEU A C 1
ATOM 660 O O . LEU A 1 79 ? -8.725 11.038 1.983 1.00 65.94 79 LEU A O 1
ATOM 664 N N . ASP A 1 80 ? -8.210 9.743 3.744 1.00 63.66 80 ASP A N 1
ATOM 665 C CA . ASP A 1 80 ? -9.127 10.359 4.705 1.00 63.66 80 ASP A CA 1
ATOM 666 C C . ASP A 1 80 ? -8.735 9.869 6.115 1.00 63.66 80 ASP A C 1
ATOM 668 O O . ASP A 1 80 ? -9.148 8.778 6.547 1.00 63.66 80 ASP A O 1
ATOM 672 N N . PRO A 1 81 ? -7.939 10.661 6.859 1.00 60.25 81 PRO A N 1
ATOM 673 C CA . PRO A 1 81 ? -7.528 10.325 8.219 1.00 60.25 81 PRO A CA 1
ATOM 674 C C . PRO A 1 81 ? -8.721 10.000 9.135 1.00 60.25 81 PRO A C 1
ATOM 676 O O . PRO A 1 81 ? -8.630 9.124 10.003 1.00 60.25 81 PRO A O 1
ATOM 679 N N . GLN A 1 82 ? -9.866 10.659 8.921 1.00 59.53 82 GLN A N 1
ATOM 680 C CA . GLN A 1 82 ? -11.071 10.497 9.730 1.00 59.53 82 GLN A CA 1
ATOM 681 C C . GLN A 1 82 ? -11.843 9.220 9.369 1.00 59.53 82 GLN A C 1
ATOM 683 O O . GLN A 1 82 ? -12.385 8.556 10.257 1.00 59.53 82 GLN A O 1
ATOM 688 N N . ALA A 1 83 ? -11.895 8.813 8.097 1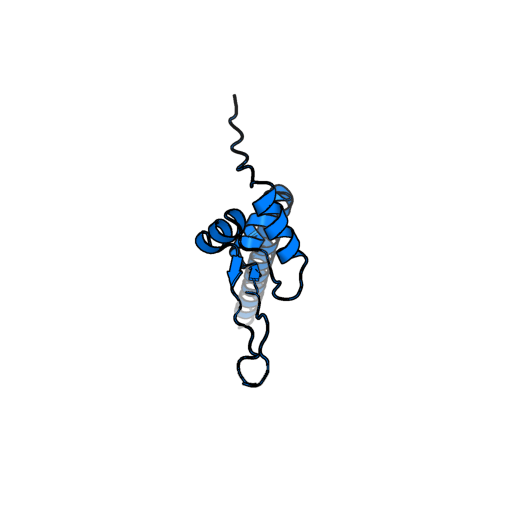.00 59.22 83 ALA A N 1
ATOM 689 C CA . ALA A 1 83 ? -12.487 7.526 7.709 1.00 59.22 83 ALA A CA 1
ATOM 690 C C . ALA A 1 83 ? -11.692 6.330 8.252 1.00 59.22 83 ALA A C 1
ATOM 692 O O . ALA A 1 83 ? -12.288 5.369 8.753 1.00 59.22 83 ALA A O 1
ATOM 693 N N . TYR A 1 84 ? -10.356 6.384 8.213 1.00 57.69 84 TYR A N 1
ATOM 694 C CA . TYR A 1 84 ? -9.528 5.315 8.777 1.00 57.69 84 TYR A CA 1
ATOM 695 C C . TYR A 1 84 ? -9.688 5.208 10.302 1.00 57.69 84 TYR A C 1
ATOM 697 O O . TYR A 1 84 ? -9.863 4.103 10.829 1.00 57.69 84 TYR A O 1
ATOM 705 N N . ALA A 1 85 ? -9.707 6.345 11.009 1.00 60.03 85 ALA A N 1
ATOM 706 C CA . ALA A 1 85 ? -9.964 6.386 12.447 1.00 60.03 85 ALA A CA 1
ATOM 707 C C . ALA A 1 85 ? -11.322 5.752 12.804 1.00 60.03 85 ALA A C 1
ATOM 709 O O . ALA A 1 85 ? -11.378 4.871 13.666 1.00 60.03 85 ALA A O 1
ATOM 710 N N . ARG A 1 86 ? -12.396 6.098 12.077 1.00 63.09 86 ARG A N 1
ATOM 711 C CA . ARG A 1 86 ? -13.736 5.504 12.260 1.00 63.09 86 ARG A CA 1
ATOM 712 C C . ARG A 1 86 ? -13.734 3.981 12.088 1.00 63.09 86 ARG A C 1
ATOM 714 O O . ARG A 1 86 ? -14.285 3.268 12.925 1.00 63.09 86 ARG A O 1
ATOM 721 N N . LYS A 1 87 ? -13.055 3.457 11.062 1.00 62.16 87 LYS A N 1
ATOM 722 C CA . LYS A 1 87 ? -12.976 2.006 10.804 1.00 62.16 87 LYS A CA 1
ATOM 723 C C . LYS A 1 87 ? -12.188 1.248 11.880 1.00 62.16 87 LYS A C 1
ATOM 725 O O . LYS A 1 87 ? -12.547 0.125 12.238 1.00 62.16 87 LYS A O 1
ATOM 730 N N . LYS A 1 88 ? -11.128 1.858 12.426 1.00 62.56 88 LYS A N 1
ATOM 731 C CA . LYS A 1 88 ? -10.362 1.296 13.552 1.00 62.56 88 LYS A CA 1
ATOM 732 C C . LYS A 1 88 ? -11.225 1.196 14.813 1.00 62.56 88 LYS A C 1
ATOM 734 O O . LYS A 1 88 ? -11.223 0.153 15.466 1.00 62.56 88 LYS A O 1
ATOM 739 N N . VAL A 1 89 ? -11.990 2.246 15.111 1.00 64.69 89 VAL A N 1
ATOM 740 C CA . VAL A 1 89 ? -12.906 2.291 16.260 1.00 64.69 89 VAL A CA 1
ATOM 741 C C . VAL A 1 89 ? -14.004 1.233 16.124 1.00 64.69 89 VAL A C 1
ATOM 743 O O . VAL A 1 89 ? -14.199 0.450 17.049 1.00 64.69 89 VAL A O 1
ATOM 746 N N . GLN A 1 90 ? -14.641 1.110 14.954 1.00 59.31 90 GLN A N 1
ATOM 747 C CA . GLN A 1 90 ? -15.678 0.095 14.709 1.00 59.31 90 GLN A CA 1
ATOM 748 C C . GLN A 1 90 ? -15.197 -1.338 14.981 1.00 59.31 90 GLN A C 1
ATOM 750 O O . GLN A 1 90 ? -15.907 -2.118 15.613 1.00 59.31 90 GLN A O 1
ATOM 755 N N . LYS A 1 91 ? -13.971 -1.690 14.567 1.00 62.34 91 LYS A N 1
ATOM 756 C CA . LYS A 1 91 ? -13.410 -3.025 14.828 1.00 62.34 91 LYS A CA 1
ATOM 757 C C . LYS A 1 91 ? -13.212 -3.289 16.325 1.00 62.34 91 LYS A C 1
ATOM 759 O O . LYS A 1 91 ? -13.467 -4.399 16.782 1.00 62.34 91 LYS A O 1
ATOM 764 N N . SER A 1 92 ? -12.778 -2.278 17.080 1.00 61.53 92 SER A N 1
ATOM 765 C CA . SER A 1 92 ? -12.608 -2.388 18.533 1.00 61.53 92 SER A CA 1
ATOM 766 C C . SER A 1 92 ? -13.944 -2.576 19.255 1.00 61.53 92 SER A C 1
ATOM 768 O O . SER A 1 92 ? -14.023 -3.390 20.170 1.00 61.53 92 SER A O 1
ATOM 770 N N . TYR A 1 93 ? -14.991 -1.871 18.815 1.00 65.50 93 TYR A N 1
ATOM 771 C CA . TYR A 1 93 ? -16.345 -2.007 19.361 1.00 65.50 93 TYR A CA 1
ATOM 772 C C . TYR A 1 93 ? -16.937 -3.401 19.123 1.00 65.50 93 TYR A C 1
ATOM 774 O O . TYR A 1 93 ? -17.604 -3.959 19.985 1.00 65.50 93 TYR A O 1
ATOM 782 N N . LEU A 1 94 ? -16.675 -3.999 17.961 1.00 68.12 94 LEU A N 1
ATOM 783 C CA . LEU A 1 94 ? -17.202 -5.327 17.644 1.00 68.12 94 LEU A CA 1
ATOM 784 C C . LEU A 1 94 ? -16.571 -6.420 18.527 1.00 68.12 94 LEU A C 1
ATOM 786 O O . LEU A 1 94 ? -17.259 -7.329 18.987 1.00 68.12 94 LEU A O 1
ATOM 790 N N . LEU A 1 95 ? -15.272 -6.288 18.813 1.00 67.50 95 LEU A N 1
ATOM 791 C CA . LEU A 1 95 ? -14.542 -7.161 19.736 1.00 67.50 95 LEU A CA 1
ATOM 792 C C . LEU A 1 95 ? -15.011 -7.005 21.189 1.00 67.50 95 LEU A C 1
ATOM 794 O O . LEU A 1 95 ? -15.152 -8.013 21.881 1.00 67.50 95 LEU A O 1
ATOM 798 N N . SER A 1 96 ? -15.291 -5.781 21.650 1.00 64.62 96 SER A N 1
ATOM 799 C CA . SER A 1 96 ? -15.818 -5.573 23.004 1.00 64.62 96 SER A CA 1
ATOM 800 C C . SER A 1 96 ? -17.237 -6.122 23.158 1.00 64.62 96 SER A C 1
ATOM 802 O O . SER A 1 96 ? -17.509 -6.799 24.146 1.00 64.62 96 SER A O 1
ATOM 804 N N . CYS A 1 97 ? -18.120 -5.932 22.172 1.00 71.06 97 CYS A N 1
ATOM 805 C CA . CYS A 1 97 ? -19.465 -6.516 22.193 1.00 71.06 97 CYS A CA 1
ATOM 806 C C . CYS A 1 97 ? -19.433 -8.052 22.239 1.00 71.06 97 CYS A C 1
ATOM 808 O O . CYS A 1 97 ? -20.202 -8.659 22.983 1.00 71.06 97 CYS A O 1
ATOM 810 N N . PHE A 1 98 ? -18.522 -8.685 21.494 1.00 73.12 98 PHE A N 1
ATOM 811 C CA . PHE A 1 98 ? -18.349 -10.139 21.532 1.00 73.12 98 PHE A CA 1
ATOM 812 C C . PHE A 1 98 ? -17.869 -10.628 22.908 1.00 73.12 98 PHE A C 1
ATOM 814 O O . PHE A 1 98 ? -18.416 -11.588 23.448 1.00 73.12 98 PHE A O 1
ATOM 821 N N . ALA A 1 99 ? -16.903 -9.930 23.515 1.00 75.00 99 ALA A N 1
ATOM 822 C CA . ALA A 1 99 ? -16.416 -10.251 24.856 1.00 75.00 99 ALA A CA 1
ATOM 823 C C . ALA A 1 99 ? -17.510 -10.099 25.927 1.00 75.00 99 ALA A C 1
ATOM 825 O O . ALA A 1 99 ? -17.665 -10.973 26.777 1.00 75.00 99 ALA A O 1
ATOM 826 N N . ILE A 1 100 ? -18.312 -9.030 25.860 1.00 75.88 100 ILE A N 1
ATOM 827 C CA . ILE A 1 100 ? -19.449 -8.818 26.768 1.00 75.88 100 ILE A CA 1
ATOM 828 C C . ILE A 1 100 ? -20.493 -9.930 26.591 1.00 75.88 100 ILE A C 1
ATOM 830 O O . ILE A 1 100 ? -20.971 -10.482 27.580 1.00 75.88 100 ILE A O 1
ATOM 834 N N . GLY A 1 101 ? -20.804 -10.309 25.347 1.00 73.88 101 GLY A N 1
ATOM 835 C CA . GLY A 1 101 ? -21.754 -11.383 25.050 1.00 73.88 101 GLY A CA 1
ATOM 836 C C . GLY A 1 101 ? -21.344 -12.734 25.645 1.00 73.88 101 GLY A C 1
ATOM 837 O O . GLY A 1 101 ? -22.168 -13.406 26.263 1.00 73.88 101 GLY A O 1
ATOM 838 N N . ILE A 1 102 ? -20.065 -13.110 25.533 1.00 80.75 102 ILE A N 1
ATOM 839 C CA . ILE A 1 102 ? -19.547 -14.348 26.141 1.00 80.75 102 ILE A CA 1
ATOM 840 C C . ILE A 1 102 ? -19.623 -14.284 27.671 1.00 80.75 102 ILE A C 1
ATOM 842 O O . ILE A 1 102 ? -20.052 -15.254 28.298 1.00 80.75 102 ILE A O 1
ATOM 846 N N . SER A 1 103 ? -19.264 -13.149 28.274 1.00 77.38 103 SER A N 1
ATOM 847 C CA . SER A 1 103 ? -19.316 -12.965 29.730 1.00 77.38 103 SER A CA 1
ATOM 848 C C . SER A 1 103 ? -20.735 -13.101 30.291 1.00 7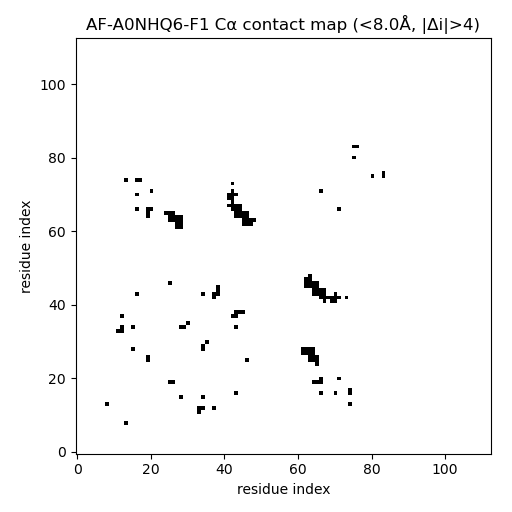7.38 103 SER A C 1
ATOM 850 O O . SER A 1 103 ? -20.921 -13.729 31.330 1.00 77.38 103 SER A O 1
ATOM 852 N N . ILE A 1 104 ? -21.750 -12.584 29.588 1.00 79.25 104 ILE A N 1
ATOM 853 C CA . ILE A 1 104 ? -23.160 -12.719 29.993 1.00 79.25 104 ILE A CA 1
ATOM 854 C C . ILE A 1 104 ? -23.611 -14.186 29.927 1.00 79.25 104 ILE A C 1
ATOM 856 O O . ILE A 1 104 ? -24.238 -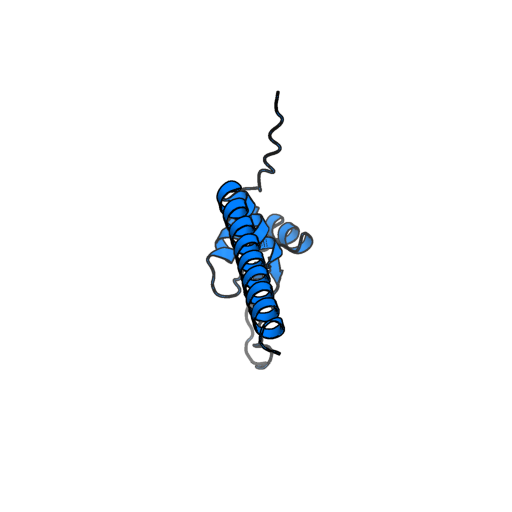14.681 30.862 1.00 79.25 104 ILE A O 1
ATOM 860 N N . ILE A 1 105 ? -23.261 -14.909 28.857 1.00 82.19 105 ILE A N 1
ATOM 861 C CA . ILE A 1 105 ? -23.615 -16.331 28.700 1.00 82.19 105 ILE A CA 1
ATOM 862 C C . ILE A 1 105 ? -22.964 -17.188 29.795 1.00 82.19 105 ILE A C 1
ATOM 864 O O . ILE A 1 105 ? -23.606 -18.094 30.332 1.00 82.19 105 ILE A O 1
ATOM 868 N N . ALA A 1 106 ? -21.708 -16.902 30.145 1.00 77.75 106 ALA A N 1
ATOM 869 C CA . ALA A 1 106 ? -21.007 -17.589 31.227 1.00 77.75 106 ALA A CA 1
ATOM 870 C C . ALA A 1 106 ? -21.686 -17.360 32.589 1.00 77.75 106 ALA A C 1
ATOM 872 O O . ALA A 1 106 ? -21.876 -18.313 33.341 1.00 77.75 106 ALA A O 1
ATOM 873 N N . LEU A 1 107 ? -22.115 -16.124 32.867 1.00 81.69 107 LEU A N 1
ATOM 874 C CA . LEU A 1 107 ? -22.763 -15.753 34.128 1.00 81.69 107 LEU A CA 1
ATOM 875 C C . LEU A 1 107 ? -24.150 -16.397 34.287 1.00 81.69 107 LEU A C 1
ATOM 877 O O . LEU A 1 107 ? -24.502 -16.872 35.365 1.00 81.69 107 LEU A O 1
ATOM 881 N N . ILE A 1 108 ? -24.919 -16.484 33.197 1.00 80.81 108 ILE A N 1
ATOM 882 C CA . ILE A 1 108 ? -26.198 -17.206 33.183 1.00 80.81 108 ILE A CA 1
ATOM 883 C C . ILE A 1 108 ? -25.962 -18.696 33.447 1.00 80.81 108 ILE A C 1
ATOM 885 O O . ILE A 1 108 ? -26.649 -19.281 34.277 1.00 80.81 108 ILE A O 1
ATOM 889 N N . ARG A 1 109 ? -24.965 -19.319 32.803 1.00 72.88 109 ARG A N 1
ATOM 890 C CA . ARG A 1 109 ? -24.650 -20.735 33.052 1.00 72.88 109 ARG A CA 1
ATOM 891 C C . ARG A 1 109 ? -24.275 -21.027 34.505 1.00 72.88 109 ARG A C 1
ATOM 893 O O . ARG A 1 109 ? -24.647 -22.087 34.986 1.00 72.88 109 ARG A O 1
ATOM 900 N N . SER A 1 110 ? -23.597 -20.112 35.200 1.00 73.12 110 SER A N 1
ATOM 901 C CA . SER A 1 110 ? -23.263 -20.288 36.623 1.00 73.12 110 SER A CA 1
ATOM 902 C C . SER A 1 110 ? -24.442 -20.120 37.587 1.00 73.12 110 SER A C 1
ATOM 904 O O . SER A 1 110 ? -24.307 -20.458 38.752 1.00 73.12 110 SER A O 1
ATOM 906 N N . LEU A 1 111 ? -25.575 -19.574 37.137 1.00 76.50 111 LEU A N 1
ATOM 907 C CA . LEU A 1 111 ? -26.780 -19.388 37.960 1.00 76.50 111 LEU A CA 1
ATOM 908 C C . LEU A 1 111 ? -27.718 -20.606 37.944 1.00 76.50 111 LEU A C 1
ATOM 910 O O . LEU A 1 111 ? -28.584 -20.715 38.807 1.00 76.50 111 LEU A O 1
ATOM 914 N N . PHE A 1 112 ? -27.567 -21.495 36.960 1.00 72.00 112 PHE A N 1
ATOM 915 C CA . PHE A 1 112 ? -28.406 -22.685 36.767 1.00 72.00 112 PHE A CA 1
ATOM 916 C C . PHE A 1 112 ? -27.648 -24.005 37.013 1.00 72.00 112 PHE A C 1
ATOM 918 O O . PHE A 1 112 ? -28.140 -25.066 36.625 1.00 72.00 112 PHE A O 1
ATOM 925 N N . LEU A 1 113 ? -26.461 -23.936 37.626 1.00 53.91 113 LEU A N 1
ATOM 926 C CA . LEU A 1 113 ? -25.606 -25.066 38.010 1.00 53.91 113 LEU A CA 1
ATOM 927 C C . LEU A 1 113 ? -25.353 -25.013 39.518 1.00 53.91 113 LEU A C 1
ATOM 929 O O . LEU A 1 113 ? -25.389 -26.091 40.146 1.00 53.91 113 LEU A O 1
#

Solvent-accessible surface area (backbone atoms only — not comparable to full-atom values): 6845 Å² total; per-residue (Å²): 134,84,85,76,79,70,79,74,65,52,67,70,42,47,49,53,54,50,54,38,65,73,42,94,59,69,40,69,63,80,93,43,72,50,54,54,51,35,40,76,72,49,25,30,42,80,48,82,73,95,66,89,81,64,99,82,72,94,72,84,85,65,65,21,31,36,61,29,77,59,26,51,50,52,52,43,43,72,75,37,52,66,61,44,51,52,5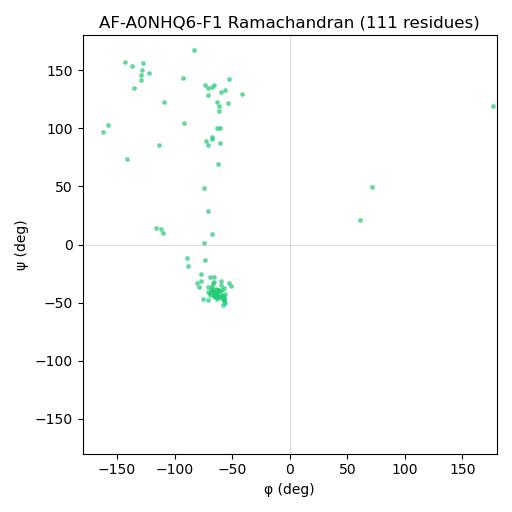7,55,50,53,55,54,52,54,53,50,52,51,53,52,53,52,52,53,55,52,55,54,55,66,73,79,108

pLDDT: mean 73.05, std 16.93, range [33.19, 92.81]

Organism: NCBI:txid379360

Foldseek 3Di:
DPPPPPVPLDPVLLVVLVVQVPDPDFAFDPDDPSVVVCVVVVQKDWDDPPPPPDPPDPDDPGTTMHGDPVVVLVSVCNVPVVVSVVVVVVVVVVVVVVVVVVVVVVVVVVVVD

Radius of gyration: 22.24 Å; Cα contacts (8 Å, |Δi|>4): 79; chains: 1; bounding box: 42×54×62 Å

Mean predicted aligned error: 14.0 Å